Protein AF-C4Z2U8-F1 (afdb_monomer)

Organism: Lachnospira eligens (strain ATCC 27750 / DSM 3376 / VPI C15-48 / C15-B4) (NCBI:txid515620)

Foldseek 3Di:
DDDDDPPPVCPDFQWKWKFQQADCPPPDPVLVVLCVVQVVPDHGDIDTDGDDPVVVVNCVVVVVRIDIDGD

Sequence (71 aa):
MIPAKQEMEVKMAEKLRITLVKSPIGAVPKHRKTVEAMGLTKMHKTVELPDNAATRGQIQQIGYMLKVEEI

Radius of gyration: 15.59 Å; Cα contacts (8 Å, |Δi|>4): 89; chains: 1; bounding box: 54×28×23 Å

Mean predicted aligned error: 9.56 Å

Solvent-accessible surface area (backbone atoms only — not comparable to full-atom values): 4348 Å² total; per-residue (Å²): 144,76,88,75,76,86,71,76,78,75,78,80,58,52,27,31,38,37,27,29,78,46,78,54,85,87,45,58,73,68,51,37,52,51,37,48,74,70,64,49,79,46,83,70,34,70,43,79,42,63,71,41,76,68,52,50,54,51,40,67,76,44,40,93,32,44,45,76,43,83,86

Secondary structure (DSSP, 8-state):
--------------EEEEEE-S-GGGS-HHHHHHHHHTT--STT-EEEEE--HHHHHHHHHHGGGEEEEE-

Nearest PDB structures (foldseek):
  4v5q-assembly2_D3  TM=9.650E-01  e=2.560E-05  Thermus thermophilus HB8
  8hu1-assembly1_y  TM=9.465E-01  e=3.113E-05  Escherichia coli
  4wf9-assembly1_W  TM=9.548E-01  e=4.040E-05  Staphylococcus aureus subsp. aureus NCTC 8325
  8cvm-assembly1_y  TM=9.715E-01  e=7.752E-05  Cutibacterium acnes
  8any-assembly1_Z  TM=8.019E-01  e=5.720E-03  Homo sapiens

Structure (mmCIF, N/CA/C/O backbone):
data_AF-C4Z2U8-F1
#
_entry.id   AF-C4Z2U8-F1
#
loop_
_atom_site.group_PDB
_atom_site.id
_atom_site.type_symbol
_atom_site.label_atom_id
_atom_site.label_alt_id
_atom_site.label_comp_id
_atom_site.label_asym_id
_atom_si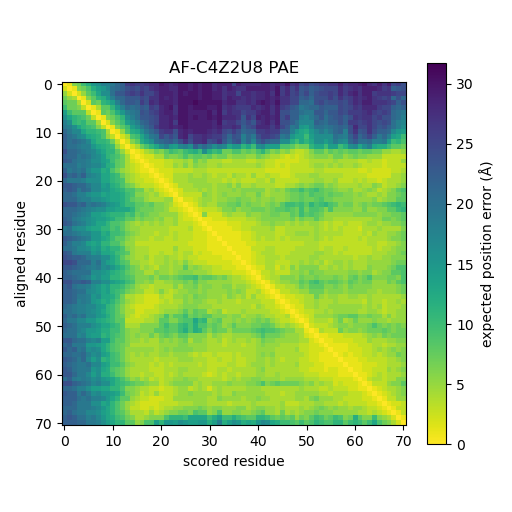te.label_entity_id
_atom_site.label_seq_id
_atom_site.pdbx_PDB_ins_code
_atom_site.Cartn_x
_atom_site.Cartn_y
_atom_site.Cartn_z
_atom_site.occupancy
_atom_site.B_iso_or_equiv
_atom_site.auth_seq_id
_atom_site.auth_comp_id
_atom_site.auth_asym_id
_atom_site.auth_atom_id
_atom_site.pdbx_PDB_model_num
ATOM 1 N N . MET A 1 1 ? -42.549 19.846 -0.765 1.00 58.03 1 MET A N 1
ATOM 2 C CA . MET A 1 1 ? -42.494 18.540 -0.079 1.00 58.03 1 MET A CA 1
ATOM 3 C C . MET A 1 1 ? -41.754 17.573 -0.987 1.00 58.03 1 MET A C 1
ATOM 5 O O . MET A 1 1 ? -42.344 17.030 -1.905 1.00 58.03 1 MET A O 1
ATOM 9 N N . ILE A 1 2 ? -40.445 17.455 -0.783 1.00 47.12 2 ILE A N 1
ATOM 10 C CA . ILE A 1 2 ? -39.619 16.343 -1.262 1.00 47.12 2 ILE A CA 1
ATOM 11 C C . ILE A 1 2 ? -38.851 15.899 -0.011 1.00 47.12 2 ILE A C 1
ATOM 13 O O . ILE A 1 2 ? -38.313 16.763 0.689 1.00 47.12 2 ILE A O 1
ATOM 17 N N . PRO A 1 3 ? -38.912 14.613 0.355 1.00 43.44 3 PRO A N 1
ATOM 18 C CA . PRO A 1 3 ? -38.393 14.122 1.617 1.00 43.44 3 PRO A CA 1
ATOM 19 C C . PRO A 1 3 ? -36.865 14.212 1.682 1.00 43.44 3 PRO A C 1
ATOM 21 O O . PRO A 1 3 ? -36.150 13.851 0.754 1.00 43.44 3 PRO A O 1
ATOM 24 N N . ALA A 1 4 ? -36.431 14.759 2.817 1.00 51.75 4 ALA A N 1
ATOM 25 C CA . ALA A 1 4 ? -35.277 14.408 3.629 1.00 51.75 4 ALA A CA 1
ATOM 26 C C . ALA A 1 4 ? -34.267 13.392 3.062 1.00 51.75 4 ALA A C 1
ATOM 28 O O . ALA A 1 4 ? -34.612 12.254 2.777 1.00 51.75 4 ALA A O 1
ATOM 29 N N . LYS A 1 5 ? -32.992 13.804 3.127 1.00 42.56 5 LYS A N 1
ATOM 30 C CA . LYS A 1 5 ? -31.866 12.966 3.557 1.00 42.56 5 LYS A CA 1
ATOM 31 C C . LYS A 1 5 ? -31.769 11.636 2.805 1.00 42.56 5 LYS A C 1
ATOM 33 O O . LYS A 1 5 ? -32.160 10.594 3.315 1.00 42.56 5 LYS A O 1
ATOM 38 N N . GLN A 1 6 ? -31.109 11.649 1.649 1.00 42.12 6 GLN A N 1
ATOM 39 C CA . GLN A 1 6 ? -30.269 10.495 1.347 1.00 42.12 6 GLN A CA 1
ATOM 40 C C . GLN A 1 6 ? -29.182 10.478 2.419 1.00 42.12 6 GLN A C 1
ATOM 42 O O . GLN A 1 6 ? -28.193 11.206 2.343 1.00 42.12 6 GLN A O 1
ATOM 47 N N . GLU A 1 7 ? -29.454 9.714 3.474 1.00 44.56 7 GLU A N 1
ATOM 48 C CA . GLU A 1 7 ? -28.452 9.107 4.326 1.00 44.56 7 GLU A CA 1
ATOM 49 C C . GLU A 1 7 ? -27.390 8.515 3.402 1.00 44.56 7 GLU A C 1
ATOM 51 O O . GLU A 1 7 ? -27.549 7.448 2.814 1.00 44.56 7 GLU A O 1
ATOM 56 N N . MET A 1 8 ? -26.300 9.263 3.229 1.00 43.94 8 MET A N 1
ATOM 57 C CA . MET A 1 8 ? -25.005 8.645 3.043 1.00 43.94 8 MET A CA 1
ATOM 58 C C . MET A 1 8 ? -24.842 7.769 4.274 1.00 43.94 8 MET A C 1
ATOM 60 O O . MET A 1 8 ? -24.552 8.265 5.361 1.00 43.94 8 MET A O 1
ATOM 64 N N . GLU A 1 9 ? -25.167 6.494 4.117 1.00 42.56 9 GLU A N 1
ATOM 65 C CA . GLU A 1 9 ? -24.918 5.464 5.101 1.00 42.56 9 GLU A CA 1
ATOM 66 C C . GLU A 1 9 ? -23.397 5.412 5.271 1.00 42.56 9 GLU A C 1
ATOM 68 O O . GLU A 1 9 ? -22.658 4.769 4.526 1.00 42.56 9 GLU A O 1
ATOM 73 N N . VAL A 1 10 ? -22.911 6.224 6.207 1.00 42.59 10 VAL A N 1
ATOM 74 C CA . VAL A 1 10 ? -21.550 6.181 6.702 1.00 42.59 10 VAL A CA 1
ATOM 75 C C . VAL A 1 10 ? -21.437 4.847 7.432 1.00 42.59 10 VAL A C 1
ATOM 77 O O . VAL A 1 10 ? -21.664 4.770 8.637 1.00 42.59 10 VAL A O 1
ATOM 80 N N . LYS A 1 11 ? -21.089 3.778 6.707 1.00 49.09 11 LYS A N 1
ATOM 81 C CA . LYS A 1 11 ? -20.456 2.609 7.320 1.00 49.09 11 LYS A CA 1
ATOM 82 C C . LYS A 1 11 ? -19.112 3.083 7.854 1.00 49.09 11 LYS A C 1
ATOM 84 O O . LYS A 1 11 ? -18.113 3.166 7.144 1.00 49.09 11 LYS A O 1
ATOM 89 N N . MET A 1 12 ? -19.157 3.548 9.095 1.00 46.16 12 MET A N 1
ATOM 90 C CA . MET A 1 12 ? -18.027 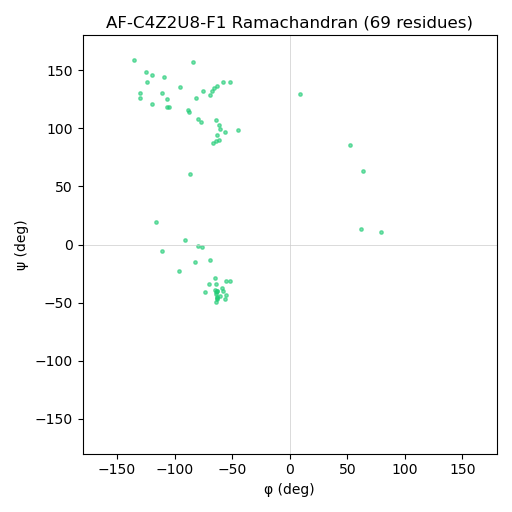4.040 9.858 1.00 46.16 12 MET A CA 1
ATOM 91 C C . MET A 1 12 ? -17.009 2.909 10.006 1.00 46.16 12 MET A C 1
ATOM 93 O O . MET A 1 12 ? -17.127 2.064 10.882 1.00 46.16 12 MET A O 1
ATOM 97 N N . ALA A 1 13 ? -15.988 2.970 9.155 1.00 53.22 13 ALA A N 1
ATOM 98 C CA . ALA A 1 13 ? -14.644 2.488 9.424 1.00 53.22 13 ALA A CA 1
ATOM 99 C C . ALA A 1 13 ? -14.493 0.979 9.667 1.00 53.22 13 ALA A C 1
ATOM 101 O O . ALA A 1 13 ? -13.968 0.588 10.705 1.00 53.22 13 ALA A O 1
ATOM 102 N N . GLU A 1 14 ? -14.804 0.155 8.664 1.00 66.06 14 GLU A N 1
ATOM 103 C CA . GLU A 1 14 ? -14.023 -1.078 8.492 1.00 66.06 14 GLU A CA 1
ATOM 104 C C . GLU A 1 14 ? -12.583 -0.618 8.228 1.00 66.06 14 GLU A C 1
ATOM 106 O O . GLU A 1 14 ? -12.258 -0.019 7.193 1.00 66.06 14 GLU A O 1
ATOM 111 N N . LYS A 1 15 ? -11.735 -0.716 9.251 1.00 73.19 15 LYS A N 1
ATOM 112 C CA . LYS A 1 15 ? -10.337 -0.320 9.124 1.00 73.19 15 LYS A CA 1
ATOM 113 C C . LYS A 1 15 ? -9.632 -1.483 8.467 1.00 73.19 15 LYS A C 1
ATOM 115 O O . LYS A 1 15 ? -9.673 -2.610 8.939 1.00 73.19 15 LYS A O 1
ATOM 120 N N . LEU A 1 16 ? -8.943 -1.201 7.376 1.00 83.06 16 LEU A N 1
ATOM 121 C CA . LEU A 1 16 ? -8.105 -2.183 6.722 1.00 83.06 16 LEU A CA 1
ATOM 122 C C . LEU A 1 16 ? -6.73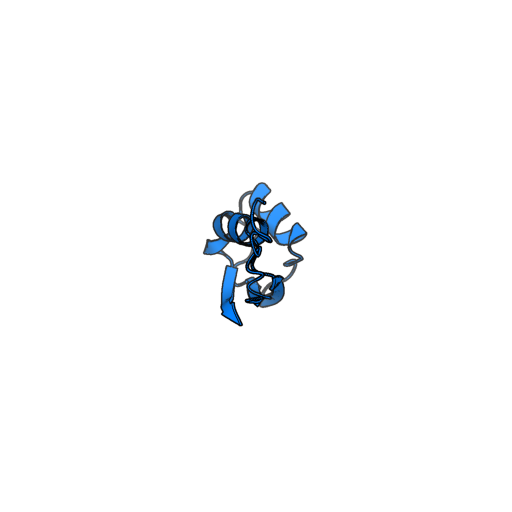3 -2.117 7.368 1.00 83.06 16 LEU A C 1
ATOM 124 O O . LEU A 1 16 ? -6.013 -1.120 7.249 1.00 83.06 16 LEU A O 1
ATOM 128 N N . ARG A 1 17 ? -6.355 -3.198 8.044 1.00 83.38 17 ARG A N 1
ATOM 129 C CA . ARG A 1 17 ? -4.977 -3.428 8.447 1.00 83.38 17 ARG A CA 1
ATOM 130 C C . ARG A 1 17 ? -4.219 -3.963 7.252 1.00 83.38 17 ARG A C 1
ATOM 132 O O . ARG A 1 17 ? -4.389 -5.105 6.834 1.00 83.38 17 ARG A O 1
ATOM 139 N N . ILE A 1 18 ? -3.366 -3.122 6.694 1.00 86.44 18 ILE A N 1
ATOM 140 C CA . ILE A 1 18 ? -2.593 -3.439 5.504 1.00 86.44 18 ILE A CA 1
ATOM 141 C C . ILE A 1 18 ? -1.164 -3.718 5.938 1.00 86.44 18 ILE A C 1
ATOM 143 O O . ILE A 1 18 ? -0.490 -2.845 6.478 1.00 86.44 18 ILE A O 1
ATOM 147 N N . THR A 1 19 ? -0.692 -4.933 5.689 1.00 87.88 19 THR A N 1
ATOM 148 C CA . THR A 1 19 ? 0.679 -5.356 5.977 1.00 87.88 19 THR A CA 1
ATOM 149 C C . THR A 1 19 ? 1.435 -5.576 4.681 1.00 87.88 19 THR A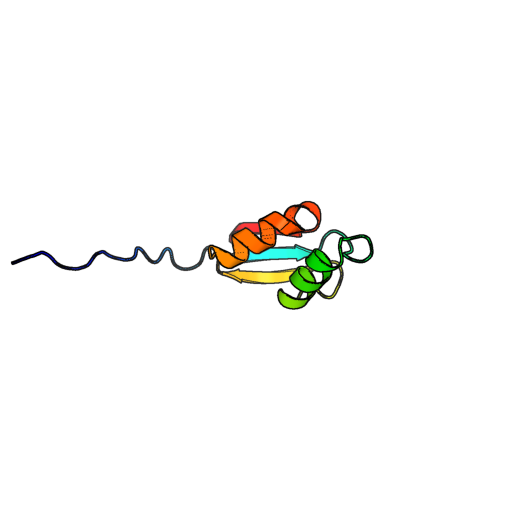 C 1
ATOM 151 O O . THR A 1 19 ? 0.982 -6.321 3.813 1.00 87.88 19 THR A O 1
ATOM 154 N N . LEU A 1 20 ? 2.626 -4.997 4.563 1.00 87.62 20 LEU A N 1
ATOM 155 C CA . LEU A 1 20 ? 3.524 -5.314 3.456 1.00 87.62 20 LEU A CA 1
ATOM 156 C C . LEU A 1 20 ? 4.212 -6.662 3.712 1.00 87.62 20 LEU A C 1
ATOM 158 O O . LEU A 1 20 ? 5.115 -6.754 4.545 1.00 87.62 20 LEU A O 1
ATOM 162 N N . VAL A 1 21 ? 3.792 -7.708 2.999 1.00 86.62 21 VAL A N 1
ATOM 163 C CA . VAL A 1 21 ? 4.350 -9.070 3.131 1.00 86.62 21 VAL A CA 1
ATOM 164 C C . VAL A 1 21 ? 5.418 -9.383 2.089 1.00 86.62 21 VAL A C 1
ATOM 166 O O . VAL A 1 21 ? 6.258 -10.250 2.318 1.00 86.62 21 VAL A O 1
ATOM 169 N N . LYS A 1 22 ? 5.421 -8.673 0.956 1.00 82.81 22 LYS A N 1
ATOM 170 C CA . LYS A 1 22 ? 6.391 -8.868 -0.127 1.00 82.81 22 LYS A CA 1
ATOM 171 C C . LYS A 1 22 ? 7.118 -7.565 -0.440 1.00 82.81 22 LYS A C 1
ATOM 173 O O . LYS A 1 22 ? 6.512 -6.498 -0.467 1.00 82.81 22 LYS A O 1
ATOM 178 N N . SER A 1 23 ? 8.423 -7.655 -0.693 1.00 81.62 23 SER A N 1
ATOM 179 C CA . SER A 1 23 ? 9.251 -6.481 -0.978 1.00 81.62 23 SER A CA 1
ATOM 180 C C . SER A 1 23 ? 8.851 -5.792 -2.297 1.00 81.62 23 SER A C 1
ATOM 182 O O . SER A 1 23 ? 8.714 -6.474 -3.318 1.00 81.62 23 SER A O 1
ATOM 184 N N . PRO A 1 24 ? 8.738 -4.449 -2.326 1.00 79.81 24 PRO A N 1
ATOM 185 C CA . PRO A 1 24 ? 8.397 -3.684 -3.522 1.00 79.81 24 PRO A CA 1
ATOM 186 C C . PRO A 1 24 ? 9.601 -3.475 -4.462 1.00 79.81 24 PRO A C 1
ATOM 188 O O . PRO A 1 24 ? 9.445 -2.885 -5.526 1.00 79.81 24 PRO A O 1
ATOM 191 N N . ILE A 1 25 ? 10.803 -3.961 -4.117 1.00 80.62 25 ILE A N 1
ATOM 192 C CA . ILE A 1 25 ? 12.046 -3.750 -4.890 1.00 80.62 25 ILE A CA 1
ATOM 193 C C . ILE A 1 25 ? 11.930 -4.265 -6.335 1.00 80.62 25 ILE A C 1
ATOM 195 O O . ILE A 1 25 ? 12.394 -3.595 -7.254 1.00 80.62 25 ILE A O 1
ATOM 199 N N . GLY A 1 26 ? 11.283 -5.418 -6.534 1.00 80.12 26 GLY A N 1
ATOM 200 C CA . GLY A 1 26 ? 11.038 -6.009 -7.856 1.00 80.12 26 GLY A CA 1
ATOM 201 C C . GLY A 1 26 ? 9.711 -5.597 -8.498 1.00 80.12 26 GLY A C 1
ATOM 202 O O . GLY A 1 26 ? 9.350 -6.129 -9.544 1.00 80.12 26 GLY A O 1
ATOM 203 N N . ALA A 1 27 ? 8.951 -4.701 -7.865 1.00 83.00 27 ALA A N 1
ATOM 204 C CA . ALA A 1 27 ? 7.672 -4.251 -8.390 1.00 83.00 27 ALA A CA 1
ATOM 205 C C . ALA A 1 27 ? 7.848 -3.113 -9.401 1.00 83.00 27 ALA A C 1
ATOM 207 O O . ALA A 1 27 ? 8.824 -2.359 -9.377 1.00 83.00 27 ALA A O 1
ATOM 208 N N . VAL A 1 28 ? 6.843 -2.955 -10.264 1.00 86.38 28 VAL A N 1
ATOM 209 C CA . VAL A 1 28 ? 6.762 -1.854 -11.231 1.00 86.38 28 VAL A CA 1
ATOM 210 C C . VAL A 1 28 ? 6.960 -0.509 -10.507 1.00 86.38 28 VAL A C 1
ATOM 212 O O . VAL A 1 28 ? 6.382 -0.313 -9.433 1.00 86.38 28 VAL A O 1
ATOM 215 N N . PRO A 1 29 ? 7.696 0.464 -11.082 1.00 85.50 29 PRO A N 1
ATOM 216 C CA . PRO A 1 29 ? 7.942 1.763 -10.447 1.00 85.50 29 PRO A CA 1
ATOM 217 C C . PRO A 1 29 ? 6.674 2.490 -9.972 1.00 85.50 29 PRO A C 1
ATOM 219 O O . PRO A 1 29 ? 6.706 3.193 -8.966 1.00 85.50 29 PRO A O 1
ATOM 222 N N . LYS A 1 30 ? 5.539 2.294 -10.660 1.00 86.56 30 LYS A N 1
ATOM 223 C CA . LYS A 1 30 ? 4.227 2.814 -10.238 1.00 86.56 30 LYS A CA 1
ATOM 224 C C . LYS A 1 30 ? 3.774 2.221 -8.902 1.00 86.56 30 LYS A C 1
ATOM 226 O O . LYS A 1 30 ? 3.394 2.966 -8.010 1.00 86.56 30 LYS A O 1
ATOM 231 N N . HIS A 1 31 ? 3.877 0.903 -8.745 1.00 86.62 31 HIS A N 1
ATOM 232 C CA . HIS A 1 31 ? 3.507 0.208 -7.513 1.00 86.62 31 HIS A CA 1
ATOM 233 C C . HIS A 1 31 ? 4.402 0.602 -6.343 1.00 86.62 31 HIS A C 1
ATOM 235 O O . HIS A 1 31 ? 3.898 0.813 -5.248 1.00 86.62 31 HIS A O 1
ATOM 241 N N . ARG A 1 32 ? 5.708 0.784 -6.583 1.00 84.56 32 ARG A N 1
ATOM 242 C CA . ARG A 1 32 ? 6.635 1.302 -5.564 1.00 84.56 32 ARG A CA 1
ATOM 243 C C . ARG A 1 32 ? 6.180 2.651 -5.015 1.00 84.56 32 ARG A C 1
ATOM 245 O O . ARG A 1 32 ? 6.103 2.808 -3.803 1.00 84.56 32 ARG A O 1
ATOM 252 N N . LYS A 1 33 ? 5.796 3.579 -5.898 1.00 86.69 33 LYS A N 1
ATOM 253 C CA . LYS A 1 33 ? 5.265 4.889 -5.493 1.00 86.69 33 LYS A CA 1
ATOM 254 C C . LYS A 1 33 ? 3.961 4.771 -4.708 1.00 86.69 33 LYS A C 1
ATOM 256 O O . LYS A 1 33 ? 3.801 5.481 -3.726 1.00 86.69 33 LYS A O 1
ATOM 261 N N . THR A 1 34 ? 3.053 3.875 -5.100 1.00 86.19 34 THR A N 1
ATOM 262 C CA . THR A 1 34 ? 1.806 3.632 -4.351 1.00 86.19 34 THR A CA 1
ATOM 263 C C . THR A 1 34 ? 2.092 3.095 -2.949 1.00 86.19 34 THR A C 1
ATOM 265 O O . THR A 1 34 ? 1.550 3.598 -1.975 1.00 86.19 34 THR A O 1
ATOM 268 N N . VAL A 1 35 ? 2.993 2.119 -2.824 1.00 85.06 35 VAL A N 1
ATOM 269 C CA . VAL A 1 35 ? 3.415 1.539 -1.538 1.00 85.06 35 VAL A CA 1
ATOM 270 C C . VAL A 1 35 ? 4.053 2.602 -0.633 1.00 85.06 35 VAL A C 1
ATOM 272 O O . VAL A 1 35 ? 3.720 2.691 0.548 1.00 85.06 35 VAL A O 1
ATOM 275 N N . GLU A 1 36 ? 4.928 3.443 -1.188 1.00 84.00 36 GLU A N 1
ATOM 276 C CA . GLU A 1 36 ? 5.533 4.576 -0.478 1.00 84.00 36 GLU A CA 1
ATOM 277 C C . GLU A 1 36 ? 4.484 5.619 -0.061 1.00 84.00 36 GLU A C 1
ATOM 279 O O . GLU A 1 36 ? 4.507 6.067 1.085 1.00 84.00 36 GLU A O 1
ATOM 284 N N . ALA A 1 37 ? 3.528 5.948 -0.938 1.00 84.75 37 ALA A N 1
ATOM 285 C CA . ALA A 1 37 ? 2.433 6.880 -0.657 1.00 84.75 37 ALA A CA 1
ATOM 286 C C . ALA A 1 37 ? 1.490 6.369 0.444 1.00 84.75 37 ALA A C 1
ATOM 288 O O . ALA A 1 37 ? 1.017 7.151 1.263 1.00 84.75 37 ALA A O 1
ATOM 289 N N . MET A 1 38 ? 1.274 5.053 0.516 1.00 81.88 38 MET A N 1
ATOM 290 C CA . MET A 1 38 ? 0.537 4.398 1.604 1.00 81.88 38 MET A CA 1
ATOM 291 C C . MET A 1 38 ? 1.361 4.270 2.898 1.00 81.88 38 MET A C 1
ATOM 293 O O . MET A 1 38 ? 0.866 3.769 3.905 1.00 81.88 38 MET A O 1
ATOM 297 N N . GLY A 1 39 ? 2.624 4.705 2.898 1.00 82.25 39 GLY A N 1
ATOM 298 C CA . GLY A 1 39 ? 3.500 4.681 4.068 1.00 82.25 39 GLY A CA 1
ATOM 299 C C . GLY A 1 39 ? 4.122 3.316 4.366 1.00 82.25 39 GLY A C 1
ATOM 300 O O . GLY A 1 39 ? 4.739 3.149 5.423 1.00 82.25 39 GLY A O 1
ATOM 301 N N . LEU A 1 40 ? 4.015 2.347 3.456 1.00 83.06 40 LEU A N 1
ATOM 302 C CA . LEU A 1 40 ? 4.528 0.981 3.589 1.00 83.06 40 LEU A CA 1
ATOM 303 C C . LEU A 1 40 ? 5.993 0.887 3.128 1.00 83.06 40 LEU A C 1
ATOM 305 O O . LEU A 1 40 ? 6.345 0.173 2.200 1.00 83.06 40 LEU A O 1
ATOM 309 N N . THR A 1 41 ? 6.884 1.625 3.788 1.00 77.50 41 THR A N 1
ATOM 310 C CA . THR A 1 41 ? 8.300 1.746 3.385 1.00 77.50 41 THR A CA 1
ATOM 311 C C . THR A 1 41 ? 9.206 0.604 3.858 1.00 77.50 41 THR A C 1
ATOM 313 O O . THR A 1 41 ? 10.324 0.463 3.366 1.00 77.50 41 THR A O 1
ATOM 316 N N . LYS A 1 42 ? 8.754 -0.209 4.821 1.00 79.38 42 LYS A N 1
ATOM 317 C CA . LYS A 1 42 ? 9.510 -1.328 5.406 1.00 79.38 42 LYS A CA 1
ATOM 318 C C . LYS A 1 42 ? 8.722 -2.632 5.302 1.00 79.38 42 LYS A C 1
ATOM 320 O O . LYS A 1 42 ? 7.496 -2.626 5.392 1.00 79.38 42 LYS A O 1
ATOM 325 N N . MET A 1 43 ? 9.443 -3.746 5.166 1.00 80.56 43 MET A N 1
ATOM 326 C CA . MET A 1 43 ? 8.862 -5.092 5.235 1.00 80.56 43 MET A CA 1
ATOM 327 C C . MET A 1 43 ? 8.150 -5.303 6.576 1.00 80.56 43 MET A C 1
ATOM 329 O O . MET A 1 43 ? 8.649 -4.860 7.609 1.00 80.56 43 MET A O 1
ATOM 333 N N . HIS A 1 44 ? 6.992 -5.967 6.546 1.00 81.50 44 HIS A N 1
ATOM 334 C CA . HIS A 1 44 ? 6.126 -6.238 7.702 1.00 81.50 44 HIS A CA 1
ATOM 335 C C . HIS A 1 44 ? 5.571 -5.002 8.414 1.00 81.50 44 HIS A C 1
ATOM 337 O O . HIS A 1 44 ? 5.014 -5.118 9.503 1.00 81.50 44 HIS A O 1
ATOM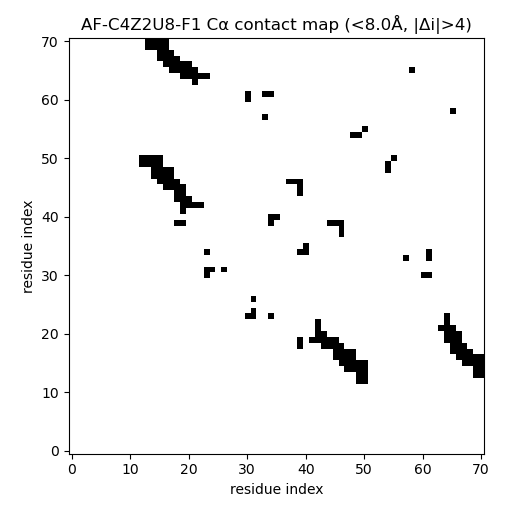 343 N N . LYS A 1 45 ? 5.678 -3.816 7.808 1.00 85.19 45 LYS A N 1
ATOM 344 C CA . LYS A 1 45 ? 4.985 -2.646 8.329 1.00 85.19 45 LYS A CA 1
ATOM 345 C C . LYS A 1 45 ? 3.484 -2.826 8.129 1.00 85.19 45 LYS A C 1
ATOM 347 O O . LYS A 1 45 ? 3.036 -3.107 7.018 1.00 85.19 45 LYS A O 1
ATOM 352 N N . THR A 1 46 ? 2.745 -2.644 9.210 1.00 84.94 46 THR A N 1
ATOM 353 C CA . THR A 1 46 ? 1.290 -2.543 9.239 1.00 84.94 46 THR A CA 1
ATOM 354 C C . THR A 1 46 ? 0.879 -1.078 9.213 1.00 84.94 46 THR A C 1
ATOM 356 O O . THR A 1 46 ? 1.456 -0.247 9.916 1.00 84.94 46 THR A O 1
ATOM 359 N N . VAL A 1 47 ? -0.117 -0.752 8.397 1.00 85.56 47 VAL A N 1
ATOM 360 C CA . VAL A 1 47 ? -0.778 0.554 8.384 1.00 85.56 47 VAL A CA 1
ATOM 361 C C . VAL A 1 47 ? -2.277 0.310 8.450 1.00 85.56 47 VAL A C 1
ATOM 363 O O . VAL A 1 47 ? -2.810 -0.504 7.699 1.00 85.56 47 VAL A O 1
ATOM 366 N N . GLU A 1 48 ? -2.941 1.000 9.368 1.00 84.38 48 GLU A N 1
ATOM 367 C CA . GLU A 1 48 ? -4.397 1.037 9.452 1.00 84.38 48 GLU A CA 1
ATOM 368 C C . GLU A 1 48 ? -4.898 2.175 8.573 1.00 84.38 48 GLU A C 1
ATOM 370 O O . GLU A 1 48 ? -4.600 3.343 8.832 1.00 84.38 48 GLU A O 1
ATOM 375 N N . LEU A 1 49 ? -5.639 1.839 7.522 1.00 79.75 49 LEU A N 1
ATOM 376 C CA . LEU A 1 49 ? -6.292 2.820 6.664 1.00 79.75 49 LEU A CA 1
ATOM 377 C C . LEU A 1 49 ? -7.804 2.599 6.687 1.00 79.75 49 LEU A C 1
ATOM 379 O O . LEU A 1 49 ? -8.252 1.457 6.769 1.00 79.75 49 LEU A O 1
ATOM 383 N N . PRO A 1 50 ? -8.606 3.671 6.599 1.00 80.94 50 PRO A N 1
ATOM 384 C CA . PRO A 1 50 ? -10.041 3.520 6.423 1.00 80.94 50 PRO A CA 1
ATOM 385 C C . PRO A 1 50 ? -10.329 2.829 5.084 1.00 80.94 50 PRO A C 1
ATOM 387 O O . PRO A 1 50 ? -9.722 3.188 4.062 1.00 80.94 50 PRO A O 1
ATOM 390 N N . ASP A 1 51 ? -11.260 1.870 5.078 1.00 78.75 51 ASP A N 1
ATOM 391 C CA . ASP A 1 51 ? -11.797 1.338 3.830 1.00 78.75 51 ASP A CA 1
ATOM 392 C C . ASP A 1 51 ? -12.548 2.450 3.098 1.00 78.75 51 ASP A C 1
ATOM 394 O O . ASP A 1 51 ? -13.611 2.923 3.499 1.00 78.75 51 ASP A O 1
ATOM 398 N N . ASN A 1 52 ? -11.931 2.924 2.025 1.00 82.44 52 ASN A N 1
ATOM 399 C CA . ASN A 1 52 ? -12.523 3.871 1.106 1.00 82.44 52 ASN A CA 1
ATOM 400 C C . ASN A 1 52 ? -12.227 3.397 -0.321 1.00 82.44 52 ASN A C 1
ATOM 402 O O . ASN A 1 52 ? -11.277 2.645 -0.565 1.00 82.44 52 ASN A O 1
ATOM 406 N N . ALA A 1 53 ? -13.021 3.864 -1.286 1.00 79.00 53 ALA A N 1
ATOM 407 C CA . ALA A 1 53 ? -12.872 3.462 -2.684 1.00 79.00 53 ALA A CA 1
ATOM 408 C C . ALA A 1 53 ? -11.450 3.712 -3.236 1.00 79.00 53 ALA A C 1
ATOM 410 O O . ALA A 1 53 ? -10.959 2.933 -4.055 1.00 79.00 53 ALA A O 1
ATOM 411 N N . ALA A 1 54 ? -10.753 4.748 -2.757 1.00 81.19 54 ALA A N 1
ATOM 412 C CA . ALA A 1 54 ? -9.382 5.051 -3.162 1.00 81.19 54 ALA A CA 1
ATOM 413 C C . ALA A 1 54 ? -8.348 4.081 -2.556 1.00 81.19 54 ALA A C 1
ATOM 415 O O . ALA A 1 54 ? -7.431 3.659 -3.261 1.00 81.19 54 ALA A O 1
ATOM 416 N N . THR A 1 55 ? -8.481 3.693 -1.284 1.00 81.94 55 THR A N 1
ATOM 417 C CA . THR A 1 55 ? -7.649 2.688 -0.608 1.00 81.94 55 THR A CA 1
ATOM 418 C C . THR A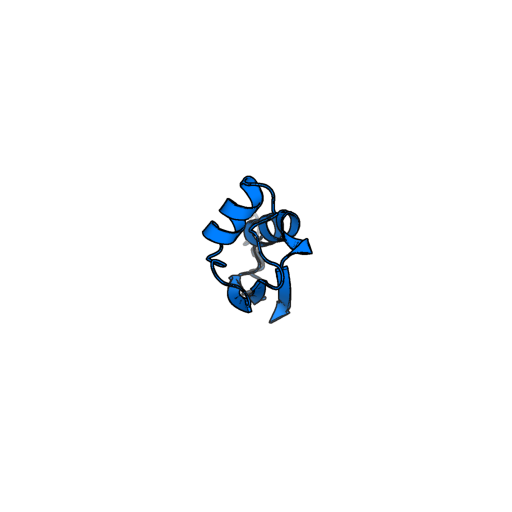 1 55 ? -7.838 1.343 -1.289 1.00 81.94 55 THR A C 1
ATOM 420 O O . THR A 1 55 ? -6.860 0.685 -1.629 1.00 81.94 55 THR A O 1
ATOM 423 N N . ARG A 1 56 ? -9.086 0.966 -1.586 1.00 82.31 56 ARG A N 1
ATOM 424 C CA . ARG A 1 56 ? -9.408 -0.290 -2.266 1.00 82.31 56 ARG A CA 1
ATOM 425 C C . ARG A 1 56 ? -8.833 -0.335 -3.686 1.00 82.31 56 ARG A C 1
ATOM 427 O O . ARG A 1 56 ? -8.249 -1.342 -4.074 1.00 82.31 56 ARG A O 1
ATOM 434 N N . GLY A 1 57 ? -8.905 0.773 -4.428 1.00 86.50 57 GLY A N 1
ATOM 435 C CA . GLY A 1 57 ? -8.273 0.899 -5.746 1.00 86.50 57 GLY A CA 1
ATOM 436 C C . GLY A 1 57 ? -6.745 0.789 -5.695 1.00 86.50 57 GLY A C 1
ATOM 437 O O . GLY A 1 57 ? -6.141 0.116 -6.531 1.00 86.50 57 GLY A O 1
ATOM 438 N N . GLN A 1 58 ? -6.110 1.390 -4.685 1.00 85.69 58 GLN A N 1
ATOM 439 C CA . GLN A 1 58 ? -4.671 1.237 -4.457 1.00 85.69 58 GLN A CA 1
ATOM 440 C C . GLN A 1 58 ? -4.318 -0.212 -4.110 1.00 85.69 58 GLN A C 1
ATOM 442 O O . GLN A 1 58 ? -3.458 -0.793 -4.766 1.00 85.69 58 GLN A O 1
ATOM 447 N N . ILE A 1 59 ? -5.029 -0.824 -3.157 1.00 84.75 59 ILE A N 1
ATOM 448 C CA . ILE A 1 59 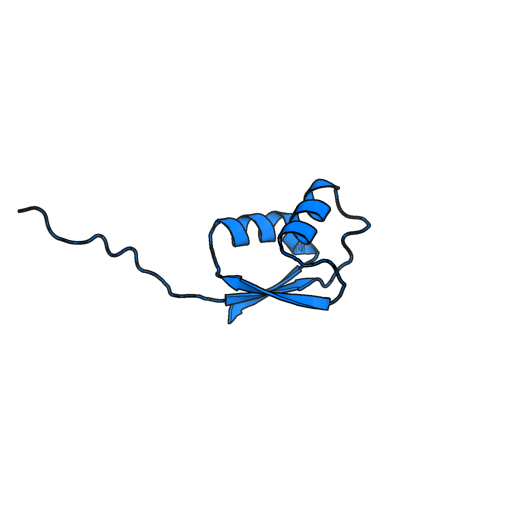? -4.851 -2.228 -2.767 1.00 84.75 59 ILE A CA 1
ATOM 449 C C . ILE A 1 59 ? -4.995 -3.146 -3.976 1.00 84.75 59 ILE A C 1
ATOM 451 O O . ILE A 1 59 ? -4.162 -4.021 -4.139 1.00 84.75 59 ILE A O 1
ATOM 455 N N . GLN A 1 60 ? -5.973 -2.955 -4.861 1.00 86.81 60 GLN A N 1
ATOM 456 C CA . GLN A 1 60 ? -6.118 -3.803 -6.051 1.00 86.81 60 GLN A CA 1
ATOM 457 C C . GLN A 1 60 ? -4.877 -3.783 -6.954 1.00 86.81 60 GLN A C 1
ATOM 459 O O . GLN A 1 60 ? -4.487 -4.822 -7.483 1.00 86.81 60 GLN A O 1
ATOM 464 N N . GLN A 1 61 ? -4.212 -2.633 -7.098 1.00 85.19 61 GLN A N 1
ATOM 465 C CA . GLN A 1 61 ? -2.993 -2.532 -7.907 1.00 85.19 61 GLN A CA 1
ATOM 466 C C . GLN A 1 61 ? -1.793 -3.245 -7.276 1.00 85.19 61 GLN A C 1
ATOM 468 O O . GLN A 1 61 ? -0.937 -3.758 -7.994 1.00 85.19 61 GLN A O 1
ATOM 473 N N . ILE A 1 62 ? -1.705 -3.252 -5.945 1.00 85.38 62 ILE A N 1
ATOM 474 C CA . ILE A 1 62 ? -0.574 -3.819 -5.195 1.00 85.38 62 ILE A CA 1
ATOM 475 C C . ILE A 1 62 ? -0.978 -5.017 -4.322 1.00 85.38 62 ILE A C 1
ATOM 477 O O . ILE A 1 62 ? -0.251 -5.414 -3.419 1.00 85.38 62 ILE A O 1
ATOM 481 N N . GLY A 1 63 ? -2.111 -5.654 -4.610 1.00 83.25 63 GLY A N 1
ATOM 482 C CA . GLY A 1 63 ? -2.723 -6.643 -3.716 1.00 83.25 63 GLY A CA 1
ATOM 483 C C . GLY A 1 63 ? -1.873 -7.894 -3.536 1.00 83.25 63 GLY A C 1
ATOM 484 O O . GLY A 1 63 ? -1.854 -8.485 -2.468 1.00 83.25 63 GLY A O 1
ATOM 485 N N . TYR A 1 64 ? -1.071 -8.245 -4.542 1.00 83.56 64 TYR A N 1
ATOM 486 C CA . TYR A 1 64 ? -0.169 -9.400 -4.497 1.00 83.56 64 TYR A CA 1
ATOM 487 C C . TYR A 1 64 ? 1.015 -9.244 -3.525 1.00 83.56 64 TYR A C 1
ATOM 489 O O . TYR A 1 64 ? 1.725 -10.217 -3.268 1.00 83.56 64 TYR A O 1
ATOM 497 N N . MET A 1 65 ? 1.288 -8.030 -3.036 1.00 86.19 65 MET A N 1
ATOM 498 C CA . MET A 1 65 ? 2.351 -7.757 -2.057 1.00 86.19 65 MET A CA 1
ATOM 499 C C . MET A 1 65 ? 1.819 -7.351 -0.682 1.00 86.19 65 MET A C 1
ATOM 501 O O . MET A 1 65 ? 2.605 -7.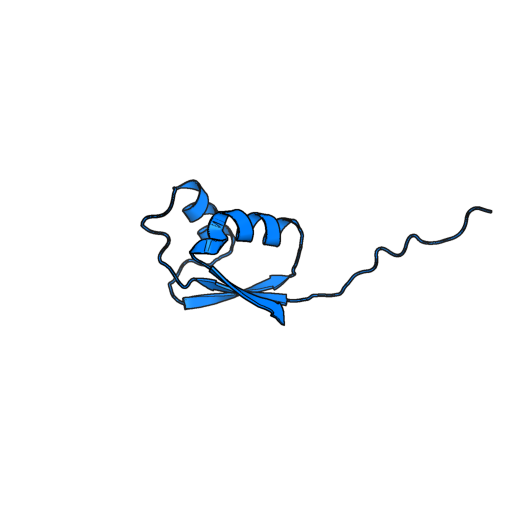204 0.260 1.00 86.19 65 MET A O 1
ATOM 505 N N . LEU A 1 66 ? 0.502 -7.190 -0.564 1.00 84.75 66 LEU A N 1
ATOM 506 C CA . LEU A 1 66 ? -0.168 -6.765 0.649 1.00 84.75 66 LEU A CA 1
ATOM 507 C C . LEU A 1 66 ? -0.954 -7.916 1.265 1.00 84.75 66 LEU A C 1
ATOM 509 O O . LEU A 1 66 ? -1.574 -8.716 0.574 1.00 84.75 66 LEU A O 1
ATOM 513 N N . LYS A 1 67 ? -0.969 -7.950 2.591 1.00 84.94 67 LYS A N 1
ATOM 514 C CA . LYS A 1 67 ? -1.934 -8.716 3.368 1.00 84.94 67 LYS A CA 1
ATOM 515 C C . LYS A 1 67 ? -2.909 -7.725 3.980 1.00 84.94 67 LYS A C 1
ATOM 517 O O . LYS A 1 67 ? -2.481 -6.846 4.726 1.00 84.94 67 LYS A O 1
ATOM 522 N N . VAL A 1 68 ? -4.181 -7.845 3.625 1.00 82.56 68 VAL A N 1
ATOM 523 C CA . VAL A 1 68 ? -5.250 -6.976 4.116 1.00 82.56 68 VAL A CA 1
ATOM 524 C C . VAL A 1 68 ? -6.088 -7.775 5.104 1.00 82.56 68 VAL A C 1
ATOM 526 O O . VAL A 1 68 ? -6.531 -8.874 4.782 1.00 82.56 68 VAL A O 1
ATOM 529 N N . GLU A 1 69 ? -6.246 -7.245 6.309 1.00 81.50 69 GLU A N 1
ATOM 530 C CA . GLU A 1 69 ? -7.106 -7.782 7.364 1.00 81.50 69 GLU A CA 1
ATOM 531 C C . GLU A 1 69 ? -8.148 -6.705 7.701 1.00 81.50 69 GLU A C 1
ATOM 533 O O . GLU A 1 69 ? -7.771 -5.586 8.047 1.00 81.50 69 GLU A O 1
ATOM 538 N N . GLU A 1 70 ? -9.436 -7.014 7.545 1.00 76.19 70 GLU A N 1
ATOM 539 C CA . GLU A 1 70 ? -10.549 -6.143 7.959 1.00 76.19 70 GLU A CA 1
ATOM 540 C C . GLU A 1 70 ? -10.710 -6.206 9.488 1.00 76.19 70 GLU A C 1
ATOM 542 O O . GLU A 1 70 ? -10.689 -7.298 10.063 1.00 76.19 70 GLU A O 1
ATOM 547 N N . ILE A 1 71 ? -10.821 -5.039 10.137 1.00 66.06 71 ILE A N 1
ATOM 548 C CA . ILE A 1 71 ? -11.057 -4.867 11.582 1.00 66.06 71 ILE A CA 1
ATOM 549 C C . ILE A 1 71 ? -12.291 -3.998 11.819 1.00 66.06 71 ILE A C 1
ATOM 551 O O . ILE A 1 71 ? -12.443 -2.995 11.076 1.00 66.06 71 ILE A O 1
#

pLDDT: mean 76.08, std 14.59, range [42.12, 87.88]

InterPro domains:
  IPR005996 Large ribosomal subunit protein uL30, bacteria [MF_01371_B] (13-70)
  IPR005996 Large ribosomal subunit protein uL30, bacteria [PIRSF002211] (12-71)
  IPR005996 Large ribosomal subunit protein uL30, bacteria [PTHR15892] (12-70)
  IPR005996 Large ribosomal subunit protein uL30, bacteria [TIGR01308] (16-70)
  IPR005996 Large ribosomal subunit protein uL30, bacteria [cd01658] (16-69)
  IPR016082 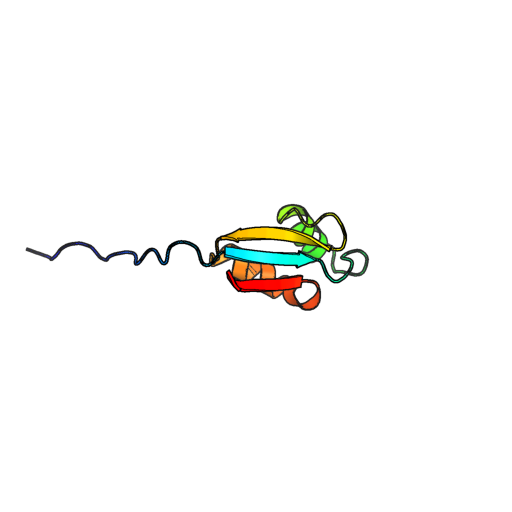Large ribosomal subunit protein uL30-like, ferredoxin-like fold domain [PF00327] (16-65)
  IPR036919 Large ribosomal subunit protein uL30, ferredoxin-like fold domain superfamily [G3DSA:3.30.1390.20] (12-70)
  IPR036919 Large ribosomal subunit protein uL30, ferredoxin-like fold domain superfamily [SSF55129] (14-71)